Protein AF-A0A662I6C4-F1 (afdb_monomer)

Radius of gyration: 15.87 Å; Cα contacts (8 Å, |Δi|>4): 176; chains: 1; bounding box: 47×37×33 Å

Nearest PDB structures (foldseek):
  5kbp-assembly1_A  TM=9.942E-01  e=5.808E-13  Enterococcus faecalis V583
  5kbp-assembly1_B  TM=9.967E-01  e=1.227E-12  Enterococcus faecalis V583
  2wyi-assembly1_A  TM=9.901E-01  e=1.897E-12  Streptococcus pyogenes M1 GAS
  2wyh-assembly1_A  TM=9.896E-01  e=3.324E-12  Streptococcus pyogenes M1 GAS
  2wyh-assembly1_B  TM=9.897E-01  e=3.324E-12  Streptococcus pyogenes M1 GAS

Foldseek 3Di:
DDDDDDDDAAEDAQDCDDPDDNVVSLVVLLVVVVVLLVCVVPDPVQQAYEYQQADQSVVSNCVVVVVCLVSQLVCVAVVRYAYHQFNDQDQCVPDDVVVVLVRNVVSCVSVPVSHHHDLDPGRPDHPDDDPCPVVSSVVVD

Structure (mmCIF, N/CA/C/O backbone):
data_AF-A0A662I6C4-F1
#
_entry.id   AF-A0A662I6C4-F1
#
loop_
_atom_site.group_PDB
_atom_site.id
_atom_site.type_symbol
_atom_site.label_atom_id
_atom_site.label_alt_id
_atom_site.label_comp_id
_atom_site.label_asym_id
_atom_site.label_entity_id
_atom_site.label_seq_id
_atom_site.pdbx_PDB_ins_code
_atom_site.Cartn_x
_atom_site.Cartn_y
_atom_site.Cartn_z
_atom_site.occupancy
_atom_site.B_iso_or_equiv
_atom_site.auth_seq_id
_atom_site.auth_comp_id
_atom_site.auth_asym_id
_atom_site.auth_atom_id
_atom_site.pdbx_PDB_model_num
ATOM 1 N N . MET A 1 1 ? -34.403 -21.965 4.380 1.00 75.12 1 MET A N 1
ATOM 2 C CA . MET A 1 1 ? -33.570 -21.296 3.352 1.00 75.12 1 MET A CA 1
ATOM 3 C C . MET A 1 1 ? -32.467 -20.505 4.040 1.00 75.12 1 MET A C 1
ATOM 5 O O . MET A 1 1 ? -32.765 -19.781 4.984 1.00 75.12 1 MET A O 1
ATOM 9 N N . ARG A 1 2 ? -31.204 -20.669 3.633 1.00 84.88 2 ARG A N 1
ATOM 10 C CA . ARG A 1 2 ? -30.067 -19.934 4.217 1.00 84.88 2 ARG A CA 1
ATOM 11 C C . ARG A 1 2 ? -30.025 -18.531 3.595 1.00 84.88 2 ARG A C 1
ATOM 13 O O . ARG A 1 2 ? -30.046 -18.426 2.374 1.00 84.88 2 ARG A O 1
ATOM 20 N N . ARG A 1 3 ? -30.015 -17.468 4.408 1.00 91.19 3 ARG A N 1
ATOM 21 C CA . ARG A 1 3 ? -29.902 -16.087 3.897 1.00 91.19 3 ARG A CA 1
ATOM 22 C C . ARG A 1 3 ? -28.487 -15.854 3.339 1.00 91.19 3 ARG A C 1
ATOM 24 O O . ARG A 1 3 ? -27.534 -16.292 3.989 1.00 91.19 3 ARG A O 1
ATOM 31 N N . PRO A 1 4 ? -28.328 -15.189 2.179 1.00 92.62 4 PRO A N 1
ATOM 32 C CA . PRO A 1 4 ? -27.011 -14.869 1.638 1.00 92.62 4 PRO A CA 1
ATOM 33 C C . PRO A 1 4 ? -26.276 -13.878 2.552 1.00 92.62 4 PRO A C 1
ATOM 35 O O . PRO A 1 4 ? -26.894 -13.004 3.161 1.00 92.62 4 PRO A O 1
ATOM 38 N N . LYS A 1 5 ? -24.950 -14.019 2.649 1.00 96.00 5 LYS A N 1
ATOM 39 C CA . LYS A 1 5 ? -24.076 -13.090 3.377 1.00 96.00 5 LYS A CA 1
ATOM 40 C C . LYS A 1 5 ? -23.443 -12.123 2.377 1.00 96.00 5 LYS A C 1
ATOM 42 O O . LYS A 1 5 ? -22.699 -12.566 1.509 1.00 96.00 5 LYS A O 1
ATOM 47 N N . LEU A 1 6 ? -23.712 -10.827 2.518 1.00 95.75 6 LEU A N 1
ATOM 48 C CA . LEU A 1 6 ? -23.044 -9.771 1.753 1.00 95.75 6 LEU A CA 1
ATOM 49 C C . LEU A 1 6 ? -21.790 -9.309 2.509 1.00 95.75 6 LEU A C 1
ATOM 51 O O . LEU A 1 6 ? -21.861 -9.028 3.705 1.00 95.75 6 LEU A O 1
ATOM 55 N N . ILE A 1 7 ? -20.652 -9.242 1.819 1.00 96.25 7 ILE A N 1
ATOM 56 C CA . ILE A 1 7 ? -19.390 -8.716 2.352 1.00 96.25 7 ILE A CA 1
ATOM 57 C C . ILE A 1 7 ? -19.010 -7.517 1.488 1.00 96.25 7 ILE A C 1
ATOM 59 O O . ILE A 1 7 ? -18.818 -7.666 0.286 1.00 96.25 7 ILE A O 1
ATOM 63 N N . MET A 1 8 ? -18.929 -6.337 2.097 1.00 96.69 8 MET A N 1
ATOM 64 C CA . MET A 1 8 ? -18.521 -5.108 1.419 1.00 96.69 8 MET A CA 1
ATOM 65 C C . MET A 1 8 ? -17.087 -4.767 1.814 1.00 96.69 8 MET A C 1
ATOM 67 O O . MET A 1 8 ? -16.774 -4.709 3.003 1.00 96.69 8 MET A O 1
ATOM 71 N N . ILE A 1 9 ? -16.232 -4.543 0.818 1.00 97.44 9 ILE A N 1
ATOM 72 C CA . ILE A 1 9 ? -14.834 -4.153 1.006 1.00 97.44 9 ILE A CA 1
ATOM 73 C C . ILE A 1 9 ? -14.662 -2.781 0.368 1.00 97.44 9 ILE A C 1
ATOM 75 O O . ILE A 1 9 ? -14.679 -2.652 -0.853 1.00 97.44 9 ILE A O 1
ATOM 79 N N . SER A 1 10 ? -14.517 -1.753 1.200 1.00 98.44 10 SER A N 1
ATOM 80 C CA . SER A 1 10 ? -14.185 -0.413 0.726 1.00 98.44 10 SER A CA 1
ATOM 81 C C . SER A 1 10 ? -12.717 -0.380 0.315 1.00 98.44 10 SER A C 1
ATOM 83 O O . SER A 1 10 ? -11.843 -0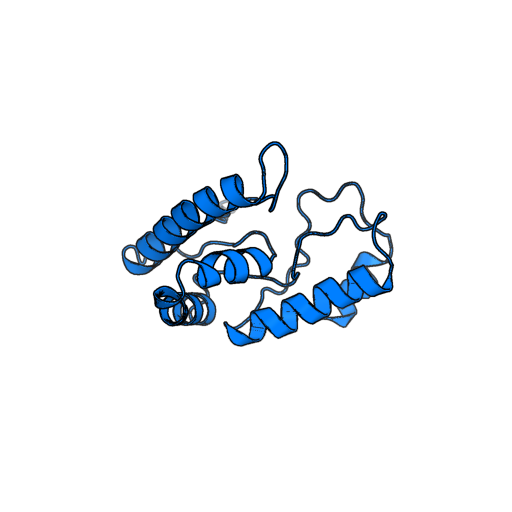.651 1.139 1.00 98.44 10 SER A O 1
ATOM 85 N N . HIS A 1 11 ? -12.445 -0.040 -0.939 1.00 98.56 11 HIS A N 1
ATOM 86 C CA . HIS A 1 11 ? -11.093 0.129 -1.463 1.00 98.56 11 HIS A CA 1
ATOM 87 C C . HIS A 1 11 ? -11.076 1.221 -2.535 1.00 98.56 11 HIS A C 1
ATOM 89 O O . HIS A 1 11 ? -12.126 1.669 -2.998 1.00 98.56 11 HIS A O 1
ATOM 95 N N . THR A 1 12 ? -9.877 1.623 -2.937 1.00 97.69 12 THR A N 1
ATOM 96 C CA . THR A 1 12 ? -9.637 2.272 -4.227 1.00 97.69 12 THR A CA 1
ATOM 97 C C . THR A 1 12 ? -8.614 1.430 -4.963 1.00 97.69 12 THR A C 1
ATOM 99 O O . THR A 1 12 ? -7.699 0.923 -4.322 1.00 97.69 12 THR A O 1
ATOM 102 N N . HIS A 1 13 ? -8.768 1.271 -6.272 1.00 98.31 13 HIS A N 1
ATOM 103 C CA . HIS A 1 13 ? -7.634 0.910 -7.113 1.00 98.31 13 HIS A CA 1
ATOM 104 C C . HIS A 1 13 ? -6.831 2.185 -7.386 1.00 98.31 13 HIS A C 1
ATOM 106 O O . HIS A 1 13 ? -7.442 3.243 -7.580 1.00 98.31 13 HIS A O 1
ATOM 112 N N . TRP A 1 14 ? -5.505 2.135 -7.278 1.00 98.25 14 TRP A N 1
ATOM 113 C CA . TRP A 1 14 ? -4.660 3.321 -7.353 1.00 98.25 14 TRP A CA 1
ATOM 114 C C . TRP A 1 14 ? -3.416 3.093 -8.206 1.00 98.25 14 TRP A C 1
ATOM 116 O O . TRP A 1 14 ? -2.330 2.805 -7.694 1.00 98.25 14 TRP A O 1
ATOM 126 N N . ASP A 1 15 ? -3.557 3.328 -9.507 1.00 98.31 15 ASP A N 1
ATOM 127 C CA . ASP A 1 15 ? -2.407 3.489 -10.389 1.00 98.31 15 ASP A CA 1
ATOM 128 C C . ASP A 1 15 ? -1.553 4.661 -9.905 1.00 98.31 15 ASP A C 1
ATOM 130 O O . ASP A 1 15 ? -2.019 5.801 -9.785 1.00 98.31 15 ASP A O 1
ATOM 134 N N . ARG A 1 16 ? -0.284 4.379 -9.600 1.00 97.62 16 ARG A N 1
ATOM 135 C CA . ARG A 1 16 ? 0.650 5.390 -9.086 1.00 97.62 16 ARG A CA 1
ATOM 136 C C . ARG A 1 16 ? 0.883 6.506 -10.109 1.00 97.62 16 ARG A C 1
ATOM 138 O O . ARG A 1 16 ? 1.009 7.672 -9.741 1.00 97.62 16 ARG A O 1
ATOM 145 N N . GLU A 1 17 ? 0.884 6.139 -11.385 1.00 97.44 17 GLU A N 1
ATOM 146 C CA . GLU A 1 17 ? 0.939 7.020 -12.545 1.00 97.44 17 GLU A CA 1
ATOM 147 C C . GLU A 1 17 ? 0.337 6.304 -13.759 1.00 97.44 17 GLU A C 1
ATOM 149 O O . 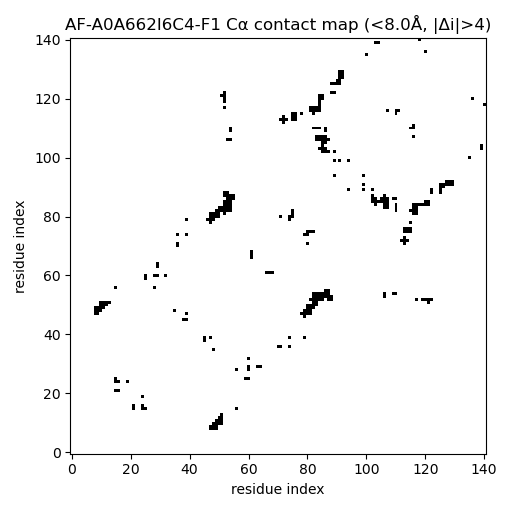GLU A 1 17 ? 0.488 5.094 -13.901 1.00 97.44 17 GLU A O 1
ATOM 154 N N . TRP A 1 18 ? -0.373 7.041 -14.618 1.00 98.06 18 TRP A N 1
ATOM 155 C CA . TRP A 1 18 ? -1.007 6.473 -15.813 1.00 98.06 18 TRP A CA 1
ATOM 156 C C . TRP A 1 18 ? -1.282 7.576 -16.850 1.00 98.06 18 TRP A C 1
ATOM 158 O O . TRP A 1 18 ? -0.355 8.169 -17.391 1.00 98.06 18 TRP A O 1
ATOM 168 N N . TYR A 1 19 ? -2.544 7.941 -17.095 1.00 97.81 19 TYR A N 1
ATOM 169 C CA . TYR A 1 19 ?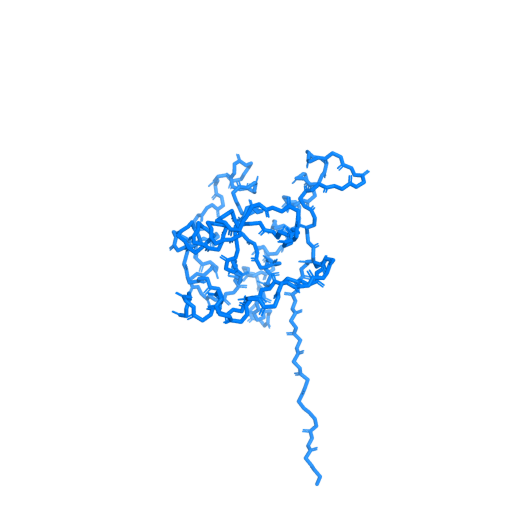 -2.926 8.998 -18.050 1.00 97.81 19 TYR A CA 1
ATOM 170 C C . TYR A 1 19 ? -2.636 10.434 -17.572 1.00 97.81 19 TYR A C 1
ATOM 172 O O . TYR A 1 19 ? -2.876 11.406 -18.291 1.00 97.81 19 TYR A O 1
ATOM 180 N N . TYR A 1 20 ? -2.138 10.589 -16.349 1.00 98.06 20 TYR A N 1
ATOM 181 C CA . TYR A 1 20 ? -1.591 11.829 -15.815 1.00 98.06 20 TYR A CA 1
ATOM 182 C C . TYR A 1 20 ? -0.242 11.547 -15.159 1.00 98.06 20 TYR A C 1
ATOM 184 O O . TYR A 1 20 ? 0.045 10.414 -14.778 1.00 98.06 20 TYR A O 1
ATOM 192 N N . THR A 1 21 ? 0.553 12.604 -14.991 1.00 98.12 21 THR A N 1
ATOM 193 C CA . THR A 1 21 ? 1.833 12.535 -14.286 1.00 98.12 21 THR A CA 1
ATOM 194 C C . THR A 1 21 ? 1.662 12.027 -12.857 1.00 98.12 21 THR A C 1
ATOM 196 O O . THR A 1 21 ? 0.621 12.258 -12.225 1.00 98.12 21 THR A O 1
ATOM 199 N N . PHE A 1 22 ? 2.724 11.411 -12.336 1.00 98.00 22 PHE A N 1
ATOM 200 C CA . PHE A 1 22 ? 2.835 11.002 -10.940 1.00 98.00 22 PHE A CA 1
ATOM 201 C C . PHE A 1 22 ? 2.366 12.098 -9.975 1.00 98.00 22 PHE A C 1
ATOM 203 O O . PHE A 1 22 ? 1.475 11.851 -9.171 1.00 98.00 22 PHE A O 1
ATOM 210 N N . ASP A 1 23 ? 2.846 13.340 -10.109 1.00 97.88 23 ASP A N 1
ATOM 211 C CA . ASP A 1 23 ? 2.482 14.432 -9.191 1.00 97.88 23 ASP A CA 1
ATOM 212 C C . ASP A 1 23 ? 0.981 14.748 -9.175 1.00 97.88 23 ASP A C 1
ATOM 214 O O . ASP A 1 23 ? 0.403 15.064 -8.129 1.00 97.88 23 ASP A O 1
ATOM 218 N N . LYS A 1 24 ? 0.308 14.637 -10.327 1.00 98.06 24 LYS A N 1
ATOM 219 C CA . LYS A 1 24 ? -1.135 14.886 -10.411 1.00 98.06 24 LYS A CA 1
ATOM 220 C C . LYS A 1 24 ? -1.932 13.769 -9.742 1.00 98.06 24 LYS A C 1
ATOM 222 O O . LYS A 1 24 ? -2.935 14.062 -9.084 1.00 98.06 24 LYS A O 1
ATOM 227 N N . PHE A 1 25 ? -1.501 12.515 -9.877 1.00 98.19 25 PHE A N 1
ATOM 228 C CA . PHE A 1 25 ? -2.060 11.417 -9.089 1.00 98.19 25 PHE A CA 1
ATOM 229 C C . PHE A 1 25 ? -1.733 11.599 -7.609 1.00 98.19 25 PHE A C 1
ATOM 231 O O . PHE A 1 25 ? -2.647 11.622 -6.794 1.00 98.19 25 PHE A O 1
ATOM 238 N N . ARG A 1 26 ? -0.483 11.875 -7.247 1.00 97.88 26 ARG A N 1
ATOM 239 C CA . ARG A 1 26 ? -0.043 12.103 -5.868 1.00 97.88 26 ARG A CA 1
ATOM 240 C C . ARG A 1 26 ? -0.851 13.191 -5.150 1.00 97.88 26 ARG A C 1
ATOM 242 O O . ARG A 1 26 ? -1.282 12.993 -4.017 1.00 97.88 26 ARG A O 1
ATOM 249 N N . TYR A 1 27 ? -1.170 14.299 -5.819 1.00 97.94 27 TYR A N 1
ATOM 250 C CA . TYR A 1 27 ? -2.066 15.325 -5.269 1.00 97.94 27 TYR A CA 1
ATOM 251 C C . TYR A 1 27 ? -3.468 14.776 -4.940 1.00 97.94 27 TYR A C 1
ATOM 253 O O . TYR A 1 27 ? -4.053 15.092 -3.900 1.00 97.94 27 TYR A O 1
ATOM 261 N N . ARG A 1 28 ? -4.028 13.933 -5.815 1.00 98.44 28 ARG A N 1
ATOM 262 C CA . ARG A 1 28 ? -5.328 13.282 -5.587 1.00 98.44 28 ARG A CA 1
ATOM 263 C C . ARG A 1 28 ? -5.245 12.213 -4.498 1.00 98.44 28 ARG A C 1
ATOM 265 O O . ARG A 1 28 ? -6.196 12.088 -3.730 1.00 98.44 28 ARG A O 1
ATOM 272 N N . LEU A 1 29 ? -4.122 11.503 -4.402 1.00 98.62 29 LEU A N 1
ATOM 273 C CA . LEU A 1 29 ? -3.856 10.502 -3.371 1.00 98.62 29 LEU A CA 1
ATOM 274 C C . LEU A 1 29 ? -3.924 11.138 -1.984 1.00 98.62 29 LEU A C 1
ATOM 276 O O . LEU A 1 29 ? -4.613 10.616 -1.112 1.00 98.62 29 LEU A O 1
ATOM 280 N N . VAL A 1 30 ? -3.299 12.308 -1.808 1.00 98.62 30 VAL A N 1
ATOM 281 C CA . VAL A 1 30 ? -3.371 13.072 -0.553 1.00 98.62 30 VAL A CA 1
ATOM 282 C C . VAL A 1 30 ? -4.815 13.384 -0.180 1.00 98.62 30 VAL A C 1
ATOM 284 O O . VAL A 1 30 ? -5.232 13.093 0.936 1.00 98.62 30 VAL A O 1
ATOM 287 N N . ARG A 1 31 ? -5.617 13.893 -1.123 1.00 98.56 31 ARG A N 1
ATOM 288 C CA . ARG A 1 31 ? -7.041 14.172 -0.869 1.00 98.56 31 ARG A CA 1
ATOM 289 C C . ARG A 1 31 ? -7.838 12.910 -0.529 1.00 98.56 31 ARG A C 1
ATOM 291 O O . ARG A 1 31 ? -8.725 12.968 0.318 1.00 98.56 31 ARG A O 1
ATOM 298 N N . CYS A 1 32 ? -7.542 11.793 -1.192 1.00 98.69 32 CYS A N 1
ATOM 299 C CA . CYS A 1 32 ? -8.189 10.509 -0.942 1.00 98.69 32 CYS A CA 1
ATOM 300 C C . CYS A 1 32 ? -7.869 9.997 0.467 1.00 98.69 32 CYS A C 1
ATOM 302 O O . CYS A 1 32 ? -8.781 9.669 1.224 1.00 98.69 32 CYS A O 1
ATOM 304 N N . LEU A 1 33 ? -6.590 9.961 0.841 1.00 98.69 33 LEU A N 1
ATOM 305 C CA . LEU A 1 33 ? -6.161 9.455 2.141 1.00 98.69 33 LEU A CA 1
ATOM 306 C C . LEU A 1 33 ? -6.547 10.387 3.291 1.00 98.69 33 LEU A C 1
ATOM 308 O O . LEU A 1 33 ? -6.972 9.880 4.323 1.00 98.69 33 LEU A O 1
ATOM 312 N N . ASP A 1 34 ? -6.520 11.710 3.104 1.00 98.69 34 ASP A N 1
ATOM 313 C CA . ASP A 1 34 ? -7.062 12.659 4.087 1.00 98.69 34 ASP A CA 1
ATOM 314 C C . ASP A 1 34 ? -8.545 12.344 4.373 1.00 98.69 34 ASP A C 1
ATOM 316 O O . ASP A 1 34 ? -8.942 12.202 5.531 1.00 98.69 34 ASP A O 1
ATOM 320 N N . ALA A 1 35 ? -9.357 12.128 3.329 1.00 98.69 35 ALA A N 1
ATOM 321 C CA . ALA A 1 35 ? -10.766 11.768 3.489 1.00 98.69 35 ALA A CA 1
ATOM 322 C C . ALA A 1 35 ? -10.959 10.394 4.155 1.00 98.69 35 ALA A C 1
ATOM 324 O O . ALA A 1 35 ? -11.811 10.250 5.034 1.00 98.69 35 ALA A O 1
ATOM 325 N N . VAL A 1 36 ? -10.169 9.385 3.772 1.00 98.62 36 VAL A N 1
ATOM 326 C CA . VAL A 1 36 ? -10.220 8.049 4.385 1.00 98.62 36 VAL A CA 1
ATOM 327 C C . VAL A 1 36 ? -9.867 8.129 5.868 1.00 98.62 36 VAL A C 1
ATOM 329 O O . VAL A 1 36 ? -10.628 7.628 6.693 1.00 98.62 36 VAL A O 1
ATOM 332 N N . LEU A 1 37 ? -8.756 8.772 6.236 1.00 98.56 37 LEU A N 1
ATOM 333 C CA . LEU A 1 37 ? -8.331 8.895 7.632 1.00 98.56 37 LEU A CA 1
ATOM 334 C C . LEU A 1 37 ? -9.361 9.662 8.468 1.00 98.56 37 LEU A C 1
ATOM 336 O O . LEU A 1 37 ? -9.688 9.230 9.577 1.00 98.56 37 LEU A O 1
ATOM 340 N N . ASP A 1 38 ? -9.948 10.725 7.917 1.00 98.38 38 ASP A N 1
ATOM 341 C CA . ASP A 1 38 ? -11.017 11.471 8.576 1.00 98.38 38 ASP A CA 1
ATOM 342 C C . ASP A 1 38 ? -12.266 10.595 8.801 1.00 98.38 38 ASP A C 1
ATOM 344 O O . ASP A 1 38 ? -12.796 10.572 9.917 1.00 98.38 38 ASP A O 1
ATOM 348 N N . ILE A 1 39 ? -12.703 9.809 7.808 1.00 98.44 39 ILE A N 1
ATOM 349 C CA . ILE A 1 39 ? -13.815 8.848 7.956 1.00 98.44 39 ILE A CA 1
ATOM 350 C C . ILE A 1 39 ? -13.488 7.805 9.027 1.00 98.44 39 ILE A C 1
ATOM 352 O O . ILE A 1 39 ? -14.297 7.573 9.929 1.00 98.44 39 ILE A O 1
ATOM 356 N N . LEU A 1 40 ? -12.290 7.214 8.972 1.00 98.1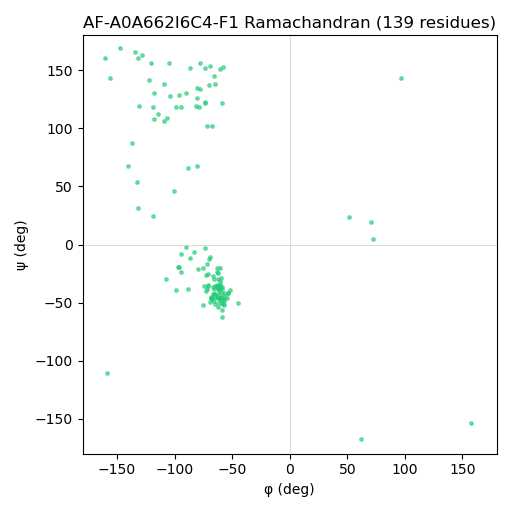9 40 LEU A N 1
ATOM 357 C CA . LEU A 1 40 ? -11.838 6.240 9.962 1.00 98.19 40 LEU A CA 1
ATOM 358 C C . LEU A 1 40 ? -11.780 6.856 11.364 1.00 98.19 40 LEU A C 1
ATOM 360 O O . LEU A 1 40 ? -12.037 6.167 12.347 1.00 98.19 40 LEU A O 1
ATOM 364 N N . SER A 1 41 ? -11.492 8.148 11.501 1.00 96.06 41 SER A N 1
ATOM 365 C CA . SER A 1 41 ? -11.493 8.806 12.809 1.00 96.06 41 SER A CA 1
ATOM 366 C C . SER A 1 41 ? -12.892 9.068 13.371 1.00 96.06 41 SER A C 1
ATOM 368 O O . SER A 1 41 ? -13.084 8.933 14.582 1.00 96.06 41 SER A O 1
ATOM 370 N N . ARG A 1 42 ? -13.870 9.396 12.516 1.00 97.19 42 ARG A N 1
ATOM 371 C CA . ARG A 1 42 ? -15.189 9.897 12.937 1.00 97.19 42 ARG A CA 1
ATOM 372 C C . ARG A 1 42 ? -16.285 8.835 12.964 1.00 97.19 42 ARG A C 1
ATOM 374 O O . ARG A 1 42 ? -17.103 8.857 13.880 1.00 97.19 42 ARG A O 1
ATOM 381 N N . ASP A 1 43 ? -16.322 7.907 12.005 1.00 97.19 43 ASP A N 1
ATOM 382 C CA . ASP A 1 43 ? -17.371 6.880 11.934 1.00 97.19 43 ASP A CA 1
ATOM 383 C C . ASP A 1 43 ? -16.829 5.509 12.353 1.00 97.19 43 ASP A C 1
ATOM 385 O O . ASP A 1 43 ? -16.070 4.860 11.632 1.00 97.19 43 ASP A O 1
ATOM 389 N N . ARG A 1 44 ? -17.245 5.034 13.532 1.00 94.38 44 ARG A N 1
ATOM 390 C CA . ARG A 1 44 ? -16.881 3.699 14.040 1.00 94.38 44 ARG A CA 1
ATOM 391 C C . ARG A 1 44 ? -17.574 2.553 13.296 1.00 94.38 44 ARG A C 1
ATOM 393 O O . ARG A 1 44 ? -17.126 1.419 13.413 1.00 94.38 44 ARG A O 1
ATOM 400 N N . ARG A 1 45 ? -18.649 2.823 12.547 1.00 96.75 45 ARG A N 1
ATOM 401 C CA . ARG A 1 45 ? -19.355 1.817 11.732 1.00 96.75 45 ARG A CA 1
ATOM 402 C C . ARG A 1 45 ? -18.635 1.548 10.416 1.00 96.75 45 ARG A C 1
ATOM 404 O O . ARG A 1 45 ? -18.845 0.495 9.818 1.00 96.75 45 ARG A O 1
ATOM 411 N N . PHE A 1 46 ? -17.788 2.474 9.965 1.00 97.94 46 PHE A N 1
ATOM 412 C CA . PHE A 1 46 ? -16.928 2.237 8.816 1.00 97.94 46 PHE A CA 1
ATOM 413 C C . PHE A 1 46 ? -15.827 1.249 9.217 1.00 97.94 46 PHE A C 1
ATOM 415 O O . PHE A 1 46 ? -14.872 1.613 9.909 1.00 97.94 46 PHE A O 1
ATOM 422 N N . HIS A 1 47 ? -16.003 -0.011 8.815 1.00 97.62 47 HIS A N 1
ATOM 423 C CA . HIS A 1 47 ? -15.182 -1.133 9.269 1.00 97.62 47 HIS A CA 1
ATOM 424 C C . HIS A 1 47 ? -13.696 -0.931 8.947 1.00 97.62 47 HIS A C 1
ATOM 426 O O . HIS A 1 47 ? -12.870 -0.819 9.853 1.00 97.62 47 HIS A O 1
ATOM 432 N N . SER A 1 48 ? -13.359 -0.849 7.660 1.00 98.25 48 SER A N 1
ATOM 433 C CA . SER A 1 48 ? -11.982 -0.707 7.195 1.00 98.25 48 SER A CA 1
ATOM 434 C C . SER A 1 48 ? -11.922 -0.178 5.765 1.00 98.25 48 SER A C 1
ATOM 436 O O . SER A 1 48 ? -12.886 -0.310 5.010 1.00 98.25 48 SER A O 1
ATOM 438 N N . PHE A 1 49 ? -10.770 0.367 5.386 1.00 98.75 49 PHE A N 1
ATOM 439 C CA . PHE A 1 49 ? -10.428 0.714 4.010 1.00 98.75 49 PHE A CA 1
ATOM 440 C C . PHE A 1 49 ? -9.209 -0.093 3.557 1.00 98.75 49 PHE A C 1
ATOM 442 O O . PHE A 1 49 ? -8.203 -0.118 4.266 1.00 98.75 49 PHE A O 1
ATOM 449 N N . THR A 1 50 ? -9.286 -0.736 2.394 1.00 98.56 50 THR A N 1
ATOM 450 C CA . THR A 1 50 ? -8.159 -1.451 1.784 1.00 98.56 50 THR A CA 1
ATOM 451 C C . THR A 1 50 ? -7.436 -0.549 0.797 1.00 98.56 50 THR A C 1
ATOM 453 O O . THR A 1 50 ? -8.007 -0.126 -0.205 1.00 98.56 50 THR A O 1
ATOM 456 N N . LEU A 1 51 ? -6.162 -0.276 1.074 1.00 98.31 51 LEU A N 1
ATOM 457 C CA . LEU A 1 51 ? -5.288 0.531 0.233 1.00 98.31 51 LEU A CA 1
ATOM 458 C C . LEU A 1 51 ? -4.589 -0.344 -0.813 1.00 98.31 51 LEU A C 1
ATOM 460 O O . LEU A 1 51 ? -3.382 -0.560 -0.777 1.00 98.31 51 LEU A O 1
ATOM 464 N N . ASP A 1 52 ? -5.410 -0.889 -1.707 1.00 98.12 52 ASP A N 1
ATOM 465 C CA . ASP A 1 52 ? -5.016 -1.459 -2.999 1.00 98.12 52 ASP A CA 1
ATOM 466 C C . ASP A 1 52 ? -3.878 -2.496 -2.997 1.00 98.12 52 ASP A C 1
ATOM 468 O O . ASP A 1 52 ? -3.175 -2.683 -3.983 1.00 98.12 52 ASP A O 1
ATOM 472 N N . GLY A 1 53 ? -3.635 -3.179 -1.884 1.00 97.75 53 GLY A N 1
ATOM 473 C CA . GLY A 1 53 ? -2.603 -4.209 -1.839 1.00 97.75 53 GLY A CA 1
ATOM 474 C C . GLY A 1 53 ? -1.151 -3.711 -1.857 1.00 97.75 53 GLY A C 1
ATOM 475 O O . GLY A 1 53 ? -0.238 -4.537 -1.901 1.00 97.75 53 GLY A O 1
ATOM 476 N N . GLN A 1 54 ? -0.934 -2.393 -1.821 1.00 98.06 54 GLN A N 1
ATOM 477 C CA . GLN A 1 54 ? 0.365 -1.736 -1.986 1.00 98.06 54 GLN A CA 1
ATOM 478 C C . GLN A 1 54 ? 0.747 -0.906 -0.753 1.00 98.06 54 GLN A C 1
ATOM 480 O O . GLN A 1 54 ? -0.106 -0.494 0.037 1.00 98.06 54 GLN A O 1
ATOM 485 N N . VAL A 1 55 ? 2.049 -0.683 -0.563 1.00 98.56 55 VAL A N 1
ATOM 486 C CA . VAL A 1 55 ? 2.592 0.149 0.527 1.00 98.56 55 VAL A CA 1
ATOM 487 C C . VAL A 1 55 ? 3.117 1.486 0.006 1.00 98.56 55 VAL A C 1
ATOM 489 O O . VAL A 1 55 ? 3.006 2.482 0.717 1.00 98.56 55 VAL A O 1
ATOM 492 N N . ALA A 1 56 ? 3.599 1.550 -1.238 1.00 98.50 56 ALA A N 1
ATOM 493 C CA . ALA A 1 56 ? 4.154 2.764 -1.836 1.00 98.50 56 ALA A CA 1
ATOM 494 C C . ALA A 1 56 ? 3.235 4.005 -1.740 1.00 98.50 56 ALA A C 1
ATOM 496 O O . ALA A 1 56 ? 3.750 5.069 -1.398 1.00 98.50 56 ALA A O 1
ATOM 497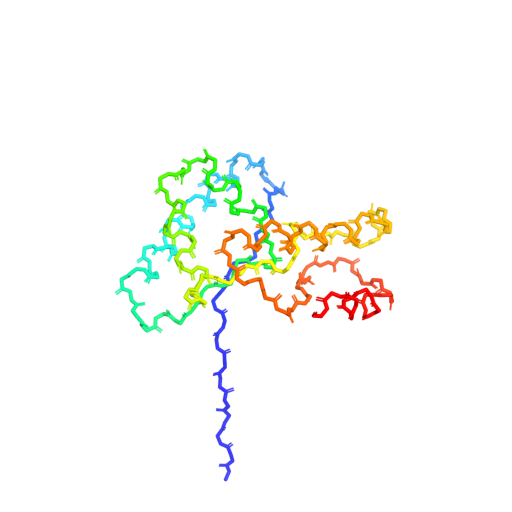 N N . PRO A 1 57 ? 1.894 3.917 -1.901 1.00 98.25 57 PRO A N 1
ATOM 498 C CA . PRO A 1 57 ? 1.036 5.093 -1.744 1.00 98.25 57 PRO A CA 1
ATOM 499 C C . PRO A 1 57 ? 1.059 5.699 -0.334 1.00 98.25 57 PRO A C 1
ATOM 501 O O . PRO A 1 57 ? 0.787 6.886 -0.171 1.00 98.25 57 PRO A O 1
ATOM 504 N N . LEU A 1 58 ? 1.382 4.919 0.706 1.00 98.00 58 LEU A N 1
ATOM 505 C CA . LEU A 1 58 ? 1.577 5.483 2.044 1.00 98.00 58 LEU A CA 1
ATOM 506 C C . LEU A 1 58 ? 2.874 6.271 2.157 1.00 98.00 58 LEU A C 1
ATOM 508 O O . LEU A 1 58 ? 2.866 7.324 2.791 1.00 98.00 58 LEU A O 1
ATOM 512 N N . ASP A 1 59 ? 3.961 5.790 1.556 1.00 98.25 59 ASP A N 1
ATOM 513 C CA . ASP A 1 59 ? 5.214 6.547 1.510 1.00 98.25 59 ASP A CA 1
ATOM 514 C C . ASP A 1 59 ? 5.001 7.857 0.733 1.00 98.25 59 ASP A C 1
ATOM 516 O O . ASP A 1 59 ? 5.316 8.937 1.237 1.00 98.25 59 ASP A O 1
ATOM 520 N N . ASP A 1 60 ? 4.335 7.778 -0.425 1.00 98.50 60 ASP A N 1
ATOM 521 C CA . ASP A 1 60 ? 3.998 8.941 -1.250 1.00 98.50 60 ASP A CA 1
ATOM 522 C C . ASP A 1 60 ? 3.140 9.967 -0.493 1.00 98.50 60 ASP A C 1
ATOM 524 O O . ASP A 1 60 ? 3.328 11.177 -0.658 1.00 98.50 60 ASP A O 1
ATOM 528 N N . TYR A 1 61 ? 2.201 9.494 0.332 1.00 98.81 61 TYR A N 1
ATOM 529 C CA . TYR A 1 61 ? 1.358 10.325 1.188 1.00 98.81 61 TYR A CA 1
ATOM 530 C C . TYR A 1 61 ? 2.146 10.982 2.321 1.00 98.81 61 TYR A C 1
ATOM 532 O O . TYR A 1 61 ? 2.034 12.189 2.526 1.00 98.81 61 TYR A O 1
ATOM 540 N N . LEU A 1 62 ? 2.944 10.207 3.056 1.00 98.62 62 LEU A N 1
ATOM 541 C CA . LEU A 1 62 ? 3.611 10.666 4.275 1.00 98.62 62 LEU A CA 1
ATOM 542 C C . LEU A 1 62 ? 4.807 11.580 4.014 1.00 98.62 62 LEU A C 1
ATOM 544 O O . LEU A 1 62 ? 5.157 12.360 4.892 1.00 98.62 62 LEU A O 1
ATOM 548 N N . GLU A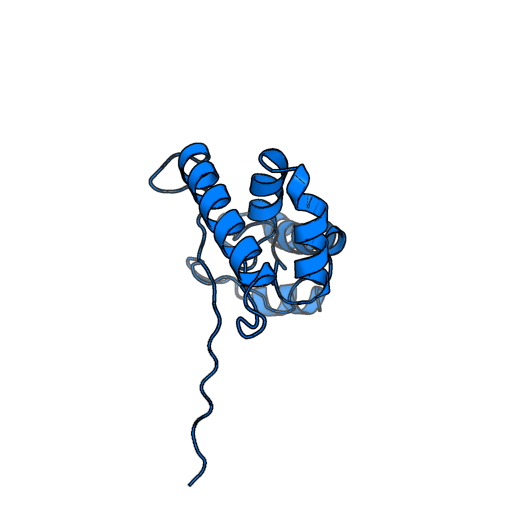 1 63 ? 5.392 11.557 2.821 1.00 98.31 63 GLU A N 1
ATOM 549 C CA . GLU A 1 63 ? 6.358 12.585 2.414 1.00 98.31 63 GLU A CA 1
ATOM 550 C C . GLU A 1 63 ? 5.690 13.973 2.287 1.00 98.31 63 GLU A C 1
ATOM 552 O O . GLU A 1 63 ? 6.328 14.983 2.572 1.00 98.31 63 GLU A O 1
ATOM 557 N N . LEU A 1 64 ? 4.394 14.044 1.943 1.00 98.31 64 LEU A N 1
ATOM 558 C CA . LEU A 1 64 ? 3.627 15.302 1.858 1.00 98.31 64 LEU A CA 1
ATOM 559 C C . LEU A 1 64 ? 2.811 15.628 3.122 1.00 98.31 64 LEU A C 1
ATOM 561 O O . LEU A 1 64 ? 2.369 16.768 3.298 1.00 98.31 64 LEU A O 1
ATOM 565 N N . ARG A 1 65 ? 2.558 14.622 3.965 1.00 98.50 65 ARG A N 1
ATOM 566 C CA . ARG A 1 65 ? 1.766 14.691 5.205 1.00 98.50 65 ARG A CA 1
ATOM 567 C C . ARG A 1 65 ? 2.490 14.000 6.375 1.00 98.50 65 ARG A C 1
ATOM 569 O O . ARG A 1 65 ? 1.919 13.094 6.995 1.00 98.50 65 ARG A O 1
ATOM 576 N N . PRO A 1 66 ? 3.748 14.361 6.694 1.00 98.50 66 PRO A N 1
ATOM 577 C CA . PRO A 1 66 ? 4.515 13.683 7.743 1.00 98.50 66 PRO A CA 1
ATOM 578 C C . PRO A 1 66 ? 3.834 13.755 9.119 1.00 98.50 66 PRO A C 1
ATOM 580 O O . PRO A 1 66 ? 3.947 12.831 9.925 1.00 98.50 66 PRO A O 1
ATOM 583 N N . GLU A 1 67 ? 3.051 14.805 9.374 1.00 98.62 67 GLU A N 1
ATOM 584 C CA . GLU A 1 67 ? 2.268 15.000 10.595 1.00 98.62 67 GLU A CA 1
ATOM 585 C C . GLU A 1 67 ? 1.175 13.938 10.806 1.00 98.62 67 GLU A C 1
ATOM 587 O O . GLU A 1 67 ? 0.724 13.725 11.933 1.00 98.62 67 GLU A O 1
ATOM 592 N N . ARG A 1 68 ? 0.763 13.230 9.746 1.00 98.50 68 ARG A N 1
ATOM 593 C CA . ARG A 1 68 ? -0.260 12.172 9.800 1.00 98.50 68 ARG A CA 1
ATOM 594 C C . ARG A 1 68 ? 0.321 10.780 10.073 1.00 98.50 68 ARG A C 1
ATOM 596 O O . ARG A 1 68 ? -0.447 9.829 10.225 1.00 98.50 68 ARG A O 1
ATOM 603 N N . ALA A 1 69 ? 1.644 10.635 10.193 1.00 98.44 69 ALA A N 1
ATOM 604 C CA . ALA A 1 69 ? 2.307 9.335 10.341 1.00 98.44 69 ALA A CA 1
ATOM 605 C C . ALA A 1 69 ? 1.801 8.516 11.543 1.00 98.44 69 ALA A C 1
ATOM 607 O O . ALA A 1 69 ? 1.516 7.325 11.403 1.00 98.44 69 ALA A O 1
ATOM 608 N N . GLU A 1 70 ? 1.629 9.143 12.710 1.00 98.31 70 GLU A N 1
ATOM 609 C CA . GLU A 1 70 ? 1.115 8.451 13.903 1.00 98.31 70 GLU A CA 1
ATOM 610 C C . GLU A 1 70 ? -0.340 8.005 13.744 1.00 98.31 70 GLU A C 1
ATOM 612 O O . GLU A 1 70 ? -0.718 6.913 14.176 1.00 98.31 70 GLU A O 1
ATOM 617 N N . GLU A 1 71 ? -1.165 8.808 13.069 1.00 98.38 71 GLU A N 1
ATOM 618 C CA . GLU A 1 71 ? -2.533 8.409 12.762 1.00 98.38 71 GLU A CA 1
ATOM 619 C C . GLU A 1 71 ? -2.563 7.209 11.810 1.00 98.38 71 GLU A C 1
ATOM 621 O O . GLU A 1 71 ? -3.283 6.249 12.088 1.00 98.38 71 GLU A O 1
ATOM 626 N N . VAL A 1 72 ? -1.750 7.213 10.749 1.00 98.56 72 VAL A N 1
ATOM 627 C CA . VAL A 1 72 ? -1.629 6.073 9.828 1.00 98.56 72 VAL A CA 1
ATOM 628 C C . VAL A 1 72 ? -1.228 4.807 10.587 1.00 98.56 72 VAL A C 1
ATOM 630 O O . VAL A 1 72 ? -1.942 3.806 10.508 1.00 98.56 72 VAL A O 1
ATOM 633 N N . ARG A 1 73 ? -0.156 4.853 11.394 1.00 98.62 73 ARG A N 1
ATOM 634 C CA . ARG A 1 73 ? 0.286 3.707 12.216 1.00 98.62 73 ARG A CA 1
ATOM 635 C C . ARG A 1 73 ? -0.834 3.188 13.108 1.00 98.62 73 ARG A C 1
ATOM 637 O O . ARG A 1 73 ? -1.082 1.985 13.164 1.00 98.62 73 ARG A O 1
ATOM 644 N N . ARG A 1 74 ? -1.548 4.091 13.785 1.00 98.44 74 ARG A N 1
ATOM 645 C CA . ARG A 1 74 ? -2.691 3.729 14.628 1.00 98.44 74 ARG A CA 1
ATOM 646 C C . ARG A 1 74 ? -3.775 3.012 13.819 1.00 98.44 74 ARG A C 1
ATOM 648 O O . ARG A 1 74 ? -4.193 1.931 14.222 1.00 98.44 74 ARG A O 1
ATOM 655 N N . ARG A 1 75 ? -4.202 3.555 12.671 1.00 98.50 75 ARG A N 1
ATOM 656 C CA . ARG A 1 75 ? -5.264 2.943 11.845 1.00 98.50 75 ARG A CA 1
ATOM 657 C C . ARG A 1 75 ? -4.867 1.592 11.262 1.00 98.50 75 ARG A C 1
ATOM 659 O O . ARG A 1 75 ? -5.721 0.709 11.185 1.00 98.50 75 ARG A O 1
ATOM 666 N N . VAL A 1 76 ? -3.600 1.410 10.895 1.00 98.50 76 VAL A N 1
ATOM 667 C CA . VAL A 1 76 ? -3.086 0.116 10.423 1.00 98.50 76 VAL A CA 1
ATOM 668 C C . VAL A 1 76 ? -3.075 -0.911 11.556 1.00 98.50 76 VAL A C 1
ATOM 670 O O . VAL A 1 76 ? -3.583 -2.018 11.387 1.00 98.50 76 VAL A O 1
ATOM 673 N N . ARG A 1 77 ? -2.580 -0.550 12.748 1.00 98.38 77 ARG A N 1
ATOM 674 C CA . ARG A 1 77 ? -2.578 -1.443 13.926 1.00 98.38 77 ARG A CA 1
ATOM 675 C C . ARG A 1 77 ? -3.983 -1.819 14.395 1.00 98.38 77 ARG A C 1
ATOM 677 O O . ARG A 1 77 ? -4.197 -2.955 14.802 1.00 98.38 77 ARG A O 1
ATOM 684 N N . GLU A 1 78 ? -4.938 -0.895 14.302 1.00 97.56 78 GLU A N 1
ATOM 685 C CA . GLU A 1 78 ? -6.361 -1.148 14.574 1.00 97.56 78 GLU A CA 1
ATOM 686 C C . GLU A 1 78 ? -7.024 -2.056 13.516 1.00 97.56 78 GLU A C 1
ATOM 688 O O . GLU A 1 78 ? -8.163 -2.475 13.704 1.00 97.56 78 GLU A O 1
ATOM 693 N N . GLY A 1 79 ? -6.355 -2.341 12.391 1.00 97.75 79 GLY A N 1
ATOM 694 C CA . GLY A 1 79 ? -6.934 -3.091 11.272 1.00 97.75 79 GLY A CA 1
ATOM 695 C C . GLY A 1 79 ? -8.000 -2.309 10.499 1.00 97.75 79 GLY A C 1
ATOM 696 O O . GLY A 1 79 ? -8.818 -2.898 9.798 1.00 97.75 79 GLY A O 1
ATOM 697 N N . ARG A 1 80 ? -8.015 -0.978 10.632 1.00 98.25 80 ARG A N 1
ATOM 698 C CA . ARG A 1 80 ? -8.982 -0.092 9.966 1.00 98.25 80 ARG A CA 1
ATOM 699 C C . ARG A 1 80 ? -8.457 0.474 8.653 1.00 98.25 80 ARG A C 1
ATOM 701 O O . ARG A 1 80 ? -9.250 0.810 7.779 1.00 98.25 80 ARG A O 1
ATOM 708 N N . LEU A 1 81 ? -7.140 0.535 8.496 1.00 98.62 81 LEU A N 1
ATOM 709 C CA . LEU A 1 81 ? -6.470 0.769 7.222 1.00 98.62 81 LEU A CA 1
ATOM 710 C C . LEU A 1 81 ? -5.678 -0.493 6.861 1.00 98.62 81 LEU A C 1
ATOM 712 O O . LEU A 1 81 ? -4.734 -0.850 7.558 1.00 98.62 81 LEU A O 1
ATOM 716 N N . ILE A 1 82 ? -6.095 -1.192 5.809 1.00 98.56 82 ILE A N 1
ATOM 717 C CA . ILE A 1 82 ? -5.487 -2.447 5.356 1.00 98.56 82 ILE A CA 1
ATOM 718 C C . ILE A 1 82 ? -4.484 -2.137 4.242 1.00 98.56 82 ILE A C 1
ATOM 720 O O . ILE A 1 82 ? -4.834 -1.446 3.289 1.00 98.56 82 ILE A O 1
ATOM 724 N N . ILE A 1 83 ? -3.255 -2.643 4.365 1.00 98.50 83 ILE A N 1
ATOM 725 C CA . ILE A 1 83 ? -2.116 -2.301 3.494 1.00 98.50 83 ILE A CA 1
ATOM 726 C C . ILE A 1 83 ? -1.340 -3.543 3.042 1.00 98.50 83 ILE A C 1
ATOM 728 O O . ILE A 1 83 ? -1.445 -4.608 3.668 1.00 98.50 83 ILE A O 1
ATOM 732 N N . GLY A 1 84 ? -0.488 -3.367 2.024 1.00 97.88 84 GLY A N 1
ATOM 733 C CA . GLY A 1 84 ? 0.387 -4.420 1.497 1.00 97.88 84 GLY A CA 1
ATOM 734 C C . GLY A 1 84 ? -0.406 -5.610 0.940 1.00 97.88 84 GLY A C 1
ATOM 735 O O . GLY A 1 84 ? -1.611 -5.489 0.792 1.00 97.88 84 GLY A O 1
ATOM 736 N N . PRO A 1 85 ? 0.213 -6.767 0.654 1.00 97.50 85 PRO A N 1
ATOM 737 C CA . PRO A 1 85 ? 1.568 -7.130 1.046 1.00 97.50 85 PRO A CA 1
ATOM 738 C C . PRO A 1 85 ? 2.643 -6.653 0.067 1.00 97.50 85 PRO A C 1
ATOM 740 O O . PRO A 1 85 ? 3.819 -6.735 0.409 1.00 97.50 85 PRO A O 1
ATOM 743 N N . TRP A 1 86 ? 2.268 -6.186 -1.122 1.00 98.44 86 TRP A N 1
ATOM 744 C CA . TRP A 1 86 ? 3.214 -5.721 -2.130 1.00 98.44 86 TRP A CA 1
ATOM 745 C C . TRP A 1 86 ? 3.715 -4.320 -1.801 1.00 98.44 86 TRP A C 1
ATOM 747 O O . TRP A 1 86 ? 3.041 -3.560 -1.103 1.00 98.44 86 TRP A O 1
ATOM 757 N N . TYR A 1 87 ? 4.896 -3.954 -2.299 1.00 98.69 87 TYR A N 1
ATOM 758 C CA . TYR A 1 87 ? 5.312 -2.558 -2.241 1.00 98.69 87 TYR A CA 1
ATOM 759 C C . TYR A 1 87 ? 4.562 -1.742 -3.296 1.00 98.69 87 TYR A C 1
ATOM 761 O O . TYR A 1 87 ? 3.890 -0.773 -2.945 1.00 98.69 87 TYR A O 1
ATOM 769 N N . VAL A 1 88 ? 4.590 -2.208 -4.545 1.00 98.25 88 VAL A N 1
ATOM 770 C CA . VAL A 1 88 ? 3.815 -1.702 -5.692 1.00 98.25 88 VAL A CA 1
ATOM 771 C C . VAL A 1 88 ? 3.082 -2.856 -6.377 1.00 98.25 88 VAL A C 1
ATOM 773 O O . VAL A 1 88 ? 3.449 -4.012 -6.174 1.00 98.25 88 VAL A O 1
ATOM 776 N N . GLN A 1 89 ? 2.080 -2.578 -7.210 1.00 96.81 89 GLN A N 1
ATOM 777 C CA . GLN A 1 89 ? 1.480 -3.612 -8.060 1.00 96.81 89 GLN A CA 1
ATOM 778 C C . GLN A 1 89 ? 2.377 -3.870 -9.286 1.00 96.81 89 GLN A C 1
ATOM 780 O O . GLN A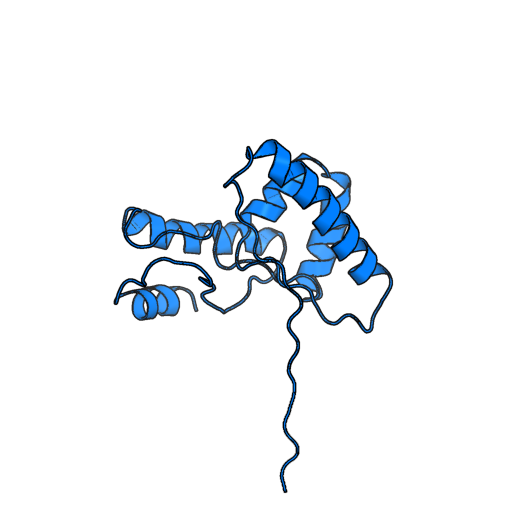 1 89 ? 2.642 -2.934 -10.038 1.00 96.81 89 GLN A O 1
ATOM 785 N N . PRO A 1 90 ? 2.912 -5.092 -9.466 1.00 96.56 90 PRO A N 1
ATOM 786 C CA . PRO A 1 90 ? 3.766 -5.422 -10.596 1.00 96.56 90 PRO A CA 1
ATOM 787 C C . PRO A 1 90 ? 2.953 -5.866 -11.820 1.00 96.56 90 PRO A C 1
ATOM 789 O O . PRO A 1 90 ? 1.907 -6.506 -11.694 1.00 96.56 90 PRO A O 1
ATOM 792 N N . ASP A 1 91 ? 3.522 -5.634 -13.000 1.00 97.44 91 ASP A N 1
ATOM 793 C CA . ASP A 1 91 ? 3.320 -6.535 -14.132 1.00 97.44 91 ASP A CA 1
ATOM 794 C C . ASP A 1 91 ? 4.277 -7.724 -13.960 1.00 97.44 91 ASP A C 1
ATOM 796 O O . ASP A 1 91 ? 5.491 -7.541 -13.867 1.00 97.44 91 ASP A O 1
ATOM 800 N N . GLU A 1 92 ? 3.738 -8.937 -13.849 1.00 97.12 92 GLU A N 1
ATOM 801 C CA . GLU A 1 92 ? 4.515 -10.128 -13.493 1.00 97.12 92 GLU A CA 1
ATOM 802 C C . GLU A 1 92 ? 5.458 -10.615 -14.597 1.00 97.12 92 GLU A C 1
ATOM 804 O O . GLU A 1 92 ? 6.448 -11.277 -14.285 1.00 97.12 92 GLU A O 1
ATOM 809 N N . PHE A 1 93 ? 5.164 -10.317 -15.864 1.00 97.56 93 PHE A N 1
ATOM 810 C CA . PHE A 1 93 ? 5.945 -10.801 -17.005 1.00 97.56 93 PHE A CA 1
ATOM 811 C C . PHE A 1 93 ? 6.967 -9.780 -17.503 1.00 97.56 93 PHE A C 1
ATOM 813 O O . PHE A 1 93 ? 7.910 -10.153 -18.200 1.00 97.56 93 PHE A O 1
ATOM 820 N N . LEU A 1 94 ? 6.791 -8.503 -17.158 1.00 98.06 94 LEU A N 1
ATOM 821 C CA . LEU A 1 94 ? 7.680 -7.420 -17.584 1.00 98.06 94 LEU A CA 1
ATOM 822 C C . LEU A 1 94 ? 8.786 -7.084 -16.574 1.00 98.06 94 LEU A C 1
ATOM 824 O O . LEU A 1 94 ? 9.689 -6.309 -16.892 1.00 98.06 94 LEU A O 1
ATOM 828 N N . VAL A 1 95 ? 8.743 -7.654 -15.370 1.00 97.44 95 VAL A N 1
ATOM 829 C CA . VAL A 1 95 ? 9.789 -7.487 -14.350 1.00 97.44 95 VAL A CA 1
ATOM 830 C C . VAL A 1 95 ? 10.652 -8.739 -14.230 1.00 97.44 95 VAL A C 1
ATOM 832 O O . VAL A 1 95 ? 10.215 -9.845 -14.531 1.00 97.44 95 VAL A O 1
ATOM 835 N N . GLY A 1 96 ? 11.883 -8.572 -13.740 1.00 97.12 96 GLY A N 1
ATOM 836 C CA . GLY A 1 96 ? 12.731 -9.713 -13.398 1.00 97.12 96 GLY A CA 1
ATOM 837 C C . GLY A 1 96 ? 12.096 -10.587 -12.313 1.00 97.12 96 GLY A C 1
ATOM 838 O 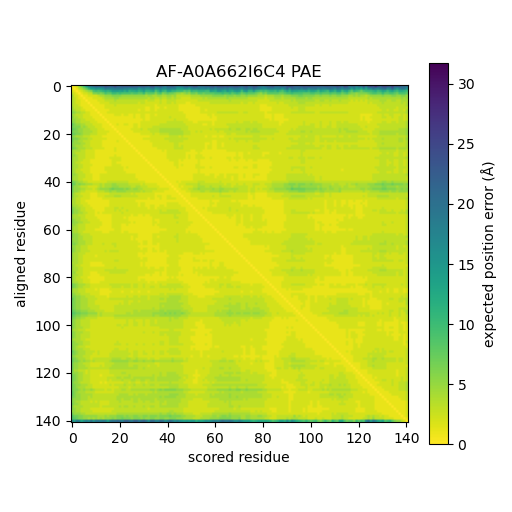O . GLY A 1 96 ? 11.382 -10.100 -11.433 1.00 97.12 96 GLY A O 1
ATOM 839 N N . GLU A 1 97 ? 12.402 -11.878 -12.326 1.00 95.81 97 GLU A N 1
ATOM 840 C CA . GLU A 1 97 ? 11.796 -12.860 -11.425 1.00 95.81 97 GLU A CA 1
ATOM 841 C C . GLU A 1 97 ? 12.127 -12.547 -9.961 1.00 95.81 97 GLU A C 1
ATOM 843 O O . GLU A 1 97 ? 11.252 -12.533 -9.092 1.00 95.81 97 GLU A O 1
ATOM 848 N N . GLU A 1 98 ? 13.389 -12.203 -9.689 1.00 98.12 98 GLU A N 1
ATOM 849 C CA . GLU A 1 98 ? 13.805 -11.721 -8.373 1.00 98.12 98 GLU A CA 1
ATOM 850 C C . GLU A 1 98 ? 13.100 -10.412 -8.012 1.00 98.12 98 GLU A C 1
ATOM 852 O O . GLU A 1 98 ? 12.722 -10.239 -6.858 1.00 98.12 98 GLU A O 1
ATOM 857 N N . SER A 1 99 ? 12.859 -9.504 -8.964 1.00 98.31 99 SER A N 1
ATOM 858 C CA . SER A 1 99 ? 12.161 -8.239 -8.698 1.00 98.31 99 SER A CA 1
ATOM 859 C C . SER A 1 99 ? 10.738 -8.466 -8.194 1.00 98.31 99 SER A C 1
ATOM 861 O O . SER A 1 99 ? 10.320 -7.783 -7.258 1.00 98.31 99 SER A O 1
ATOM 863 N N . LEU A 1 100 ? 10.019 -9.460 -8.727 1.00 98.06 100 LEU A N 1
ATOM 864 C CA . LEU A 1 100 ? 8.700 -9.849 -8.222 1.00 98.06 100 LEU A CA 1
ATOM 865 C C . LEU A 1 100 ? 8.775 -10.320 -6.757 1.00 98.06 100 LEU A C 1
ATOM 867 O O . LEU A 1 100 ? 7.998 -9.874 -5.909 1.00 98.06 100 LEU A O 1
ATOM 871 N N . VAL A 1 101 ? 9.755 -11.169 -6.434 1.00 98.25 101 VAL A N 1
ATOM 872 C CA . VAL A 1 101 ? 9.991 -11.666 -5.066 1.00 98.25 101 VAL A CA 1
ATOM 873 C C . VAL A 1 101 ? 10.417 -10.531 -4.126 1.00 98.25 101 VAL A C 1
ATOM 875 O O . VAL A 1 101 ? 9.916 -10.433 -3.002 1.00 98.25 101 VAL A O 1
ATOM 878 N N . ARG A 1 102 ? 11.304 -9.632 -4.574 1.00 98.38 102 ARG A N 1
ATOM 879 C CA . ARG A 1 102 ? 11.763 -8.468 -3.801 1.00 98.38 102 ARG A CA 1
ATOM 880 C C . ARG A 1 102 ? 10.641 -7.475 -3.551 1.00 98.38 102 ARG A C 1
ATOM 882 O O . ARG A 1 102 ? 10.579 -6.942 -2.450 1.00 98.38 102 ARG A O 1
ATOM 889 N N . ASN A 1 103 ? 9.748 -7.258 -4.512 1.00 98.50 103 ASN A N 1
ATOM 890 C CA . ASN A 1 103 ? 8.585 -6.390 -4.345 1.00 98.50 103 ASN A CA 1
ATOM 891 C C . ASN A 1 103 ? 7.694 -6.873 -3.187 1.00 98.50 103 ASN A C 1
ATOM 893 O O . ASN A 1 103 ? 7.310 -6.086 -2.321 1.00 98.50 103 ASN A O 1
ATOM 897 N N . LEU A 1 104 ? 7.434 -8.183 -3.113 1.00 97.88 104 LEU A N 1
ATOM 898 C CA . LEU A 1 104 ? 6.671 -8.774 -2.013 1.00 97.88 104 LEU A CA 1
ATOM 899 C C . LEU A 1 104 ? 7.431 -8.718 -0.680 1.00 97.88 104 LEU A C 1
ATOM 901 O O . LEU A 1 104 ? 6.864 -8.335 0.341 1.00 97.88 104 LEU A O 1
ATOM 905 N N . LEU A 1 105 ? 8.720 -9.076 -0.676 1.00 98.25 105 LEU A N 1
ATOM 906 C CA . LEU A 1 105 ? 9.564 -9.018 0.521 1.00 98.25 105 LEU A CA 1
ATOM 907 C C . LEU A 1 105 ? 9.619 -7.599 1.094 1.00 98.25 105 LEU A C 1
ATOM 909 O O . LEU A 1 105 ? 9.367 -7.392 2.282 1.00 98.25 105 LEU A O 1
ATOM 913 N N . TYR A 1 106 ? 9.935 -6.627 0.243 1.00 98.50 106 TYR A N 1
ATOM 914 C CA . TYR A 1 106 ? 10.074 -5.234 0.629 1.00 98.50 106 TYR A CA 1
ATOM 915 C C . TYR A 1 106 ? 8.737 -4.641 1.068 1.00 98.50 106 TYR A C 1
ATOM 917 O O . TYR A 1 106 ? 8.686 -4.007 2.118 1.00 98.50 106 TYR A O 1
ATOM 925 N N . GLY A 1 107 ? 7.640 -4.925 0.359 1.00 98.31 107 GLY A N 1
ATOM 926 C CA . GLY A 1 107 ? 6.299 -4.496 0.761 1.00 98.31 107 GLY A CA 1
ATOM 927 C C . GLY A 1 107 ? 5.918 -4.978 2.159 1.00 98.31 107 GLY A C 1
ATOM 928 O O . GLY A 1 107 ? 5.411 -4.207 2.973 1.00 98.31 107 GLY A O 1
ATOM 929 N N . ARG A 1 108 ? 6.248 -6.228 2.500 1.00 97.69 108 ARG A N 1
ATOM 930 C CA . ARG A 1 108 ? 6.021 -6.763 3.850 1.00 97.69 108 ARG A CA 1
ATOM 931 C C . ARG A 1 108 ? 6.908 -6.110 4.902 1.00 97.69 108 ARG A C 1
ATOM 933 O O . ARG A 1 108 ? 6.399 -5.767 5.967 1.00 97.69 108 ARG A O 1
ATOM 940 N N . LEU A 1 109 ? 8.202 -5.939 4.624 1.00 97.94 109 LEU A N 1
ATOM 941 C CA . LEU A 1 109 ? 9.138 -5.296 5.551 1.00 97.94 109 LEU A CA 1
ATOM 942 C C . LEU A 1 109 ? 8.736 -3.842 5.807 1.00 97.94 109 LEU A C 1
ATOM 944 O O . LEU A 1 109 ? 8.495 -3.471 6.954 1.00 97.94 109 LEU A O 1
ATOM 948 N N . ARG A 1 110 ? 8.556 -3.054 4.745 1.00 98.19 110 ARG A N 1
ATOM 949 C CA . ARG A 1 110 ? 8.144 -1.650 4.825 1.00 98.19 110 ARG A CA 1
ATOM 950 C C . ARG A 1 110 ? 6.777 -1.504 5.491 1.00 98.19 110 ARG A C 1
ATOM 952 O O . ARG A 1 110 ? 6.606 -0.701 6.402 1.00 98.19 110 ARG A O 1
ATOM 959 N N . GLY A 1 111 ? 5.809 -2.330 5.095 1.00 97.81 111 GLY A N 1
ATOM 960 C CA . GLY A 1 111 ? 4.472 -2.343 5.687 1.00 97.81 111 GLY A CA 1
ATOM 961 C C . GLY A 1 111 ? 4.478 -2.677 7.184 1.00 97.81 111 GLY A C 1
ATOM 962 O O . GLY A 1 111 ? 3.694 -2.100 7.940 1.00 97.81 111 GLY A O 1
ATOM 963 N N . SER A 1 112 ? 5.397 -3.546 7.628 1.00 97.06 112 SER A N 1
ATOM 964 C CA . SER A 1 112 ? 5.519 -3.951 9.036 1.00 97.06 112 SER A CA 1
ATOM 965 C C . SER A 1 112 ? 5.874 -2.805 9.987 1.00 97.06 112 SER A C 1
ATOM 967 O O . SER A 1 112 ? 5.504 -2.850 11.161 1.00 97.06 112 SER A O 1
ATOM 969 N N . GLU A 1 113 ? 6.498 -1.738 9.481 1.00 97.50 113 GLU A N 1
ATOM 970 C CA . GLU A 1 113 ? 6.773 -0.525 10.258 1.00 97.50 113 GLU A CA 1
ATOM 971 C C . GLU A 1 113 ? 5.490 0.233 10.647 1.00 97.50 113 GLU A C 1
ATOM 973 O O . GLU A 1 113 ? 5.445 0.921 11.674 1.00 97.50 113 GLU A O 1
ATOM 978 N N . TYR A 1 114 ? 4.421 0.090 9.856 1.00 97.81 114 TYR A N 1
ATOM 979 C CA . TYR A 1 114 ? 3.104 0.659 10.152 1.00 97.81 114 TYR A CA 1
ATOM 980 C C . TYR A 1 114 ? 2.250 -0.282 11.001 1.00 97.81 114 TYR A C 1
ATOM 982 O O . TYR A 1 114 ? 1.538 0.162 11.904 1.00 97.81 114 TYR A O 1
ATOM 990 N N . GLY A 1 115 ? 2.333 -1.583 10.733 1.00 97.00 115 GLY A N 1
ATOM 991 C CA . GLY A 1 115 ? 1.601 -2.626 11.437 1.00 97.00 115 GLY A CA 1
ATOM 992 C C . GLY A 1 115 ? 1.467 -3.882 10.582 1.00 97.00 115 GLY A C 1
ATOM 993 O O . GLY A 1 115 ? 2.295 -4.168 9.725 1.00 97.00 115 GLY A O 1
ATOM 994 N N . ARG A 1 116 ? 0.424 -4.680 10.812 1.00 95.50 116 ARG A N 1
ATOM 995 C CA . ARG A 1 116 ? 0.260 -5.941 10.083 1.00 95.50 116 ARG A CA 1
ATOM 996 C C . ARG A 1 116 ? -0.185 -5.688 8.637 1.00 95.50 116 ARG A C 1
ATOM 998 O O . ARG A 1 116 ? -1.259 -5.143 8.412 1.00 95.50 116 ARG A O 1
ATOM 1005 N N . VAL A 1 117 ? 0.596 -6.175 7.674 1.00 97.06 117 VAL A N 1
ATOM 1006 C CA . VAL A 1 117 ? 0.191 -6.260 6.260 1.00 97.06 117 VAL A CA 1
ATOM 1007 C C . VAL A 1 117 ? -0.824 -7.382 6.038 1.00 97.06 117 VAL A C 1
ATOM 1009 O O . VAL A 1 117 ? -0.834 -8.387 6.763 1.00 97.06 117 VAL A O 1
ATOM 1012 N N . MET A 1 118 ? -1.686 -7.239 5.033 1.00 96.06 118 MET A N 1
ATOM 1013 C CA . MET A 1 118 ? -2.681 -8.269 4.734 1.00 96.06 118 MET A CA 1
ATOM 1014 C C . MET A 1 118 ? -2.048 -9.550 4.175 1.00 96.06 118 MET A C 1
ATOM 1016 O O . MET A 1 118 ? -0.985 -9.539 3.559 1.00 96.06 118 MET A O 1
ATOM 1020 N N . ARG A 1 119 ? -2.730 -10.683 4.374 1.00 95.06 119 ARG A N 1
ATOM 1021 C CA . ARG A 1 119 ? -2.301 -12.011 3.896 1.00 95.06 119 ARG A CA 1
ATOM 1022 C C . ARG A 1 119 ? -3.041 -12.416 2.620 1.00 95.06 119 ARG A C 1
ATOM 1024 O O . ARG A 1 119 ? -3.576 -13.515 2.532 1.00 95.06 119 ARG A O 1
ATOM 1031 N N . VAL A 1 120 ? -3.127 -11.489 1.671 1.00 96.19 120 VAL A N 1
ATOM 1032 C CA . VAL A 1 120 ? -3.799 -11.677 0.379 1.00 96.19 120 VAL A CA 1
ATOM 1033 C C . VAL A 1 120 ? -2.848 -11.200 -0.710 1.00 96.19 120 VAL A C 1
ATOM 1035 O O . VAL A 1 120 ? -2.468 -10.034 -0.704 1.00 96.19 120 VAL A O 1
ATOM 1038 N N . GLY A 1 121 ? -2.455 -12.087 -1.627 1.00 95.81 121 GLY A N 1
ATOM 1039 C CA . GLY A 1 121 ? -1.751 -11.689 -2.847 1.00 95.81 121 GLY A CA 1
ATOM 1040 C C . GLY A 1 121 ? -2.711 -10.899 -3.730 1.00 95.81 121 GLY A C 1
ATOM 1041 O O . GLY A 1 121 ? -3.614 -11.483 -4.318 1.00 95.81 121 GLY A O 1
ATOM 1042 N N . TYR A 1 122 ? -2.576 -9.576 -3.732 1.00 96.12 122 TYR A N 1
ATOM 1043 C CA . TYR A 1 122 ? -3.553 -8.664 -4.328 1.00 96.12 122 TYR A CA 1
ATOM 1044 C C . TYR A 1 122 ? -2.997 -8.040 -5.594 1.00 96.12 122 TYR A C 1
ATOM 1046 O O . TYR A 1 122 ? -2.086 -7.221 -5.531 1.00 96.12 122 TYR A O 1
ATOM 1054 N N . LEU A 1 123 ? -3.518 -8.513 -6.719 1.00 95.50 123 LEU A N 1
ATOM 1055 C CA . LEU A 1 123 ? -3.062 -8.213 -8.072 1.00 95.50 123 LEU A CA 1
ATOM 1056 C C . LEU A 1 123 ? -4.312 -8.067 -8.957 1.00 95.50 123 LEU A C 1
ATOM 1058 O O . LEU A 1 123 ? -4.627 -8.974 -9.724 1.00 95.50 123 LEU A O 1
ATOM 1062 N N . PRO A 1 124 ? -5.129 -7.019 -8.728 1.00 96.38 124 PRO A N 1
ATOM 1063 C CA . PRO A 1 124 ? -6.473 -6.921 -9.293 1.00 96.38 124 PRO A CA 1
ATOM 1064 C C . PRO A 1 124 ? -6.485 -6.624 -10.797 1.00 96.38 124 PRO A C 1
ATOM 1066 O O . PRO A 1 124 ? -7.457 -6.991 -11.450 1.00 96.38 124 PRO A O 1
ATOM 1069 N N . ASP A 1 125 ? -5.438 -5.977 -11.318 1.00 97.69 125 ASP A N 1
ATOM 1070 C CA . ASP A 1 125 ? -5.356 -5.511 -12.711 1.00 97.69 125 ASP A CA 1
ATOM 1071 C C . ASP A 1 125 ? -4.029 -5.895 -13.389 1.00 97.69 125 ASP A C 1
ATOM 1073 O O . ASP A 1 125 ? -3.490 -5.188 -14.233 1.00 97.69 125 ASP A O 1
ATOM 1077 N N . THR A 1 126 ? -3.450 -7.031 -12.996 1.00 96.00 126 THR A N 1
ATOM 1078 C CA . THR A 1 126 ? -2.242 -7.544 -13.652 1.00 96.00 126 THR A CA 1
ATOM 1079 C C . THR A 1 126 ? -2.604 -8.212 -14.981 1.00 96.00 126 THR A C 1
ATOM 1081 O O . THR A 1 126 ? -3.513 -9.044 -15.049 1.00 96.00 126 THR A O 1
ATOM 1084 N N . PHE A 1 127 ? -1.862 -7.903 -16.047 1.00 97.56 127 PHE A N 1
ATOM 1085 C CA . PHE A 1 127 ? -2.105 -8.433 -17.393 1.00 97.56 127 PHE A CA 1
ATOM 1086 C C . PHE A 1 127 ? -1.532 -9.845 -17.582 1.00 97.56 127 PHE A C 1
ATOM 1088 O O . PHE A 1 127 ? -0.615 -10.091 -18.363 1.00 97.56 127 PHE A O 1
ATOM 1095 N N . GLY A 1 128 ? -2.141 -10.796 -16.874 1.00 97.06 128 GLY A N 1
ATOM 1096 C CA . GLY A 1 128 ? -1.750 -12.201 -16.844 1.00 97.06 128 GLY A CA 1
ATOM 1097 C C . GLY A 1 128 ? -0.867 -12.533 -15.641 1.00 97.06 128 GLY A C 1
ATOM 1098 O O . GLY A 1 128 ? -0.040 -11.737 -15.216 1.00 97.06 128 GLY A O 1
ATOM 1099 N N . HIS A 1 129 ? -1.056 -13.730 -15.088 1.00 97.88 129 HIS A N 1
ATOM 1100 C CA . HIS A 1 129 ? -0.343 -14.181 -13.893 1.00 97.88 129 HIS A CA 1
ATOM 1101 C C . HIS A 1 129 ? 0.668 -15.274 -14.230 1.00 97.88 129 HIS A C 1
ATOM 1103 O O . HIS A 1 129 ? 0.360 -16.216 -14.970 1.00 97.88 129 HIS A O 1
ATOM 1109 N N . THR A 1 130 ? 1.854 -15.203 -13.630 1.00 96.62 130 THR A N 1
ATOM 1110 C CA . THR A 1 130 ? 2.846 -16.269 -13.713 1.00 96.62 130 THR A CA 1
ATOM 1111 C C . THR A 1 130 ? 2.332 -17.530 -13.025 1.00 96.62 130 THR A C 1
ATOM 1113 O O . THR A 1 130 ? 1.777 -17.496 -11.923 1.00 96.62 130 THR A O 1
ATOM 1116 N N . ALA A 1 131 ? 2.570 -18.690 -13.641 1.00 97.50 131 ALA A N 1
ATOM 1117 C CA . ALA A 1 131 ? 2.167 -19.981 -13.079 1.00 97.50 131 ALA A CA 1
ATOM 1118 C C . ALA A 1 131 ? 2.822 -20.265 -11.711 1.00 97.50 131 ALA A C 1
ATOM 1120 O O . ALA A 1 131 ? 2.307 -21.067 -10.932 1.00 97.50 131 ALA A O 1
ATOM 1121 N N . GLN A 1 132 ? 3.935 -19.588 -11.402 1.00 97.00 132 GLN A N 1
ATOM 1122 C CA . GLN A 1 132 ? 4.646 -19.715 -10.131 1.00 97.00 132 GLN A CA 1
ATOM 1123 C C . GLN A 1 132 ? 4.080 -18.853 -8.998 1.00 97.00 132 GLN A C 1
ATOM 1125 O O . GLN A 1 132 ? 4.501 -19.023 -7.850 1.00 97.00 132 GLN A O 1
ATOM 1130 N N . LEU A 1 133 ? 3.099 -17.981 -9.257 1.00 96.50 133 LEU A N 1
ATOM 1131 C CA . LEU A 1 133 ? 2.534 -17.094 -8.238 1.00 96.50 133 LEU A CA 1
ATOM 1132 C C . LEU A 1 133 ? 2.048 -17.851 -6.981 1.00 96.50 133 LEU A C 1
ATOM 1134 O O . LEU A 1 133 ? 2.373 -17.417 -5.872 1.00 96.50 133 LEU A O 1
ATOM 1138 N N . PRO A 1 134 ? 1.380 -19.024 -7.074 1.00 96.56 134 PRO A N 1
ATOM 1139 C CA . PRO A 1 134 ? 1.029 -19.807 -5.889 1.00 96.56 134 PRO A CA 1
ATOM 1140 C C . PRO A 1 134 ? 2.243 -20.296 -5.087 1.00 96.56 134 PRO A C 1
ATOM 1142 O O . PRO A 1 134 ? 2.170 -20.359 -3.860 1.00 96.56 134 PRO A O 1
ATOM 1145 N N . GLN A 1 135 ? 3.349 -20.668 -5.745 1.00 97.12 135 GLN A N 1
ATOM 1146 C CA . GLN A 1 135 ? 4.580 -21.074 -5.058 1.00 97.12 135 GLN A CA 1
ATOM 1147 C C . GLN A 1 135 ? 5.221 -19.879 -4.351 1.00 97.12 135 GLN A C 1
ATOM 1149 O O . GLN A 1 135 ? 5.566 -19.997 -3.175 1.00 97.12 135 GLN A O 1
ATOM 1154 N N . ILE A 1 136 ? 5.316 -18.741 -5.043 1.00 96.81 136 ILE A N 1
ATOM 1155 C CA . ILE A 1 136 ? 5.871 -17.500 -4.500 1.00 96.81 136 ILE A CA 1
ATOM 1156 C C . ILE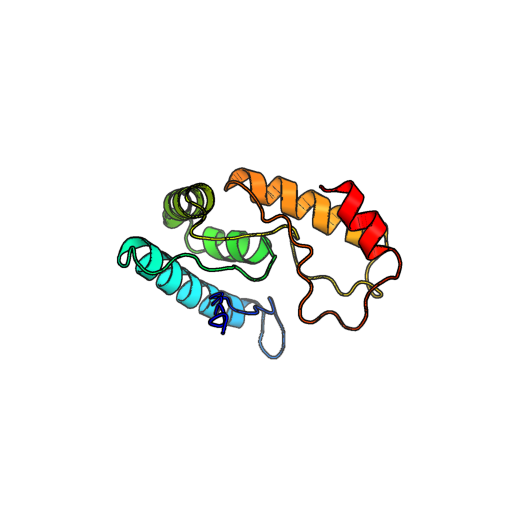 A 1 136 ? 5.072 -17.079 -3.264 1.00 96.81 136 ILE A C 1
ATOM 1158 O O . ILE A 1 136 ? 5.639 -16.999 -2.180 1.00 96.81 136 ILE A O 1
ATOM 1162 N N . LEU A 1 137 ? 3.749 -16.909 -3.377 1.00 96.44 137 LEU A N 1
ATOM 1163 C CA . LEU A 1 137 ? 2.901 -16.451 -2.268 1.00 96.44 137 LEU A CA 1
ATOM 1164 C C . LEU A 1 137 ? 2.969 -17.373 -1.041 1.00 96.44 137 LEU A C 1
ATOM 1166 O O . LEU A 1 137 ? 2.975 -16.885 0.090 1.00 96.44 137 LEU A O 1
ATOM 1170 N N . ARG A 1 138 ? 3.079 -18.697 -1.236 1.00 96.12 138 ARG A N 1
ATOM 1171 C CA . ARG A 1 138 ? 3.247 -19.651 -0.123 1.00 96.12 138 ARG A CA 1
ATOM 1172 C C . ARG A 1 138 ? 4.538 -19.435 0.669 1.00 96.12 138 ARG A C 1
ATOM 1174 O O . ARG A 1 138 ? 4.539 -19.722 1.864 1.00 96.12 138 ARG A O 1
ATOM 1181 N N . GLY A 1 139 ? 5.595 -18.926 0.033 1.00 94.69 139 GLY A N 1
ATOM 1182 C CA . GLY A 1 139 ? 6.867 -18.592 0.680 1.00 94.69 139 GLY A CA 1
ATOM 1183 C C . GLY A 1 139 ? 6.803 -17.377 1.614 1.00 94.69 139 GLY A C 1
ATOM 1184 O O . GLY A 1 139 ? 7.719 -17.172 2.402 1.00 94.69 139 GLY A O 1
ATOM 1185 N N . PHE A 1 140 ? 5.716 -16.598 1.570 1.00 91.69 140 PHE A N 1
ATOM 1186 C CA . PHE A 1 140 ? 5.522 -15.372 2.358 1.00 91.69 140 PHE A CA 1
ATOM 1187 C C . PHE A 1 140 ? 4.313 -15.451 3.310 1.00 91.69 140 PHE A C 1
ATOM 1189 O O . PHE A 1 140 ? 3.722 -14.424 3.665 1.00 91.69 140 PHE A O 1
ATOM 1196 N N . ASN A 1 141 ? 3.913 -16.663 3.701 1.00 68.88 141 ASN A N 1
ATOM 1197 C CA . ASN A 1 141 ? 2.737 -16.897 4.544 1.00 68.88 141 ASN A CA 1
ATOM 1198 C C . ASN A 1 141 ? 2.838 -16.328 5.960 1.00 68.88 141 ASN A C 1
ATOM 1200 O O . ASN A 1 141 ? 3.922 -16.365 6.570 1.00 68.88 141 ASN A O 1
#

Sequence (141 aa):
MRRPKLIMISHTHWDREWYYTFDKFRYRLVRCLDAVLDILSRDRRFHSFTLDGQVAPLDDYLELRPERAEEVRRRVREGRLIIGPWYVQPDEFLVGEESLVRNLLYGRLRGSEYGRVMRVGYLPDTFGHTAQLPQILRGFN

Mean predicted aligned error: 2.7 Å

Solvent-accessible surface area (backbone atoms only — not comparable to full-atom values): 8201 Å² total; per-residue (Å²): 133,86,81,85,84,87,84,87,80,50,63,54,87,73,74,66,54,72,102,50,56,46,68,63,40,50,55,51,47,43,56,50,50,54,52,49,54,50,45,60,72,71,38,84,82,59,68,48,40,37,47,56,24,24,32,49,70,55,55,66,36,34,78,80,39,59,89,47,48,66,59,51,28,49,34,22,60,72,58,33,38,39,32,12,23,21,24,59,84,64,55,66,83,83,45,55,73,65,53,58,54,48,33,38,53,47,6,39,57,61,29,48,78,42,25,72,47,47,97,50,96,55,66,93,83,45,92,59,79,60,90,56,50,70,62,56,56,62,76,71,112

Secondary structure (DSSP, 8-state):
-PPPPP---EE----SSSSS-HHHHHHHHHHHHHHHHHHHHH-TT---EE-TTBSHHHHHHHHH-GGGHHHHHHHHHTTSEE--SBSSPPPTTTS-HHHHHHHHHHHHHHHHTTSPPPSS---TT-SS--TTHHHHHHTT-

pLDDT: mean 97.12, std 3.46, range [68.88, 98.81]